Protein AF-A0A1J7BJ39-F1 (afdb_monomer)

Secondary structure (DSSP, 8-state):
----------------PPPPPP------------------------SPPPPTTTT-GGGGGGT-EEEEEETT-EEE--GGGS-SEEEEEEETTEEEEEEEPTTTS-EEEEEEETT-EEEETTEEEEEEEEETTEEEEEEEE---

Structure (mmCIF, N/CA/C/O backbone):
data_AF-A0A1J7BJ39-F1
#
_entry.id   AF-A0A1J7BJ39-F1
#
loop_
_atom_site.group_PDB
_atom_site.id
_atom_site.type_symbol
_atom_site.label_atom_id
_atom_site.label_alt_id
_atom_site.label_comp_id
_atom_site.label_asym_id
_atom_site.label_entity_id
_atom_site.label_seq_id
_atom_site.pdbx_PDB_ins_code
_atom_site.Cartn_x
_atom_site.Cartn_y
_atom_site.Cartn_z
_atom_site.occupancy
_atom_site.B_iso_or_equiv
_atom_site.auth_seq_id
_atom_site.auth_comp_id
_atom_site.auth_asym_id
_atom_site.auth_atom_id
_atom_site.pdbx_PDB_model_num
ATOM 1 N N . MET A 1 1 ? 49.718 -17.745 -16.163 1.00 40.66 1 MET A N 1
ATOM 2 C CA . MET A 1 1 ? 50.287 -19.100 -16.303 1.00 40.66 1 MET A CA 1
ATOM 3 C C . MET A 1 1 ? 49.321 -20.061 -15.643 1.00 40.66 1 MET A C 1
ATOM 5 O O . MET A 1 1 ? 49.108 -19.961 -14.443 1.00 40.66 1 MET A O 1
ATOM 9 N N . ALA A 1 2 ? 48.644 -20.864 -16.459 1.00 47.03 2 ALA A N 1
ATOM 10 C CA . ALA A 1 2 ? 47.648 -21.840 -16.042 1.00 47.03 2 ALA A CA 1
ATOM 11 C C . ALA A 1 2 ? 48.338 -23.187 -15.798 1.00 47.03 2 ALA A C 1
ATOM 13 O O . ALA A 1 2 ? 49.165 -23.601 -16.607 1.00 47.03 2 ALA A O 1
ATOM 14 N N . VAL A 1 3 ? 47.991 -23.858 -14.702 1.00 58.53 3 VAL A N 1
ATOM 15 C CA . VAL A 1 3 ? 48.400 -25.235 -14.413 1.00 58.53 3 VAL A CA 1
ATOM 16 C C . VAL A 1 3 ? 47.147 -26.101 -14.395 1.00 58.53 3 VAL A C 1
ATOM 18 O O . VAL A 1 3 ? 46.297 -25.962 -13.521 1.00 58.53 3 VAL A O 1
ATOM 21 N N . LEU A 1 4 ? 47.030 -26.955 -15.415 1.00 56.91 4 LEU A N 1
ATOM 22 C CA . LEU A 1 4 ? 46.108 -28.083 -15.452 1.00 56.91 4 LEU A CA 1
ATOM 23 C C . LEU A 1 4 ? 46.733 -29.240 -14.667 1.00 56.91 4 LEU A C 1
ATOM 25 O O . LEU A 1 4 ? 47.850 -29.652 -14.973 1.00 56.91 4 LEU A O 1
ATOM 29 N N . ALA A 1 5 ? 45.990 -29.805 -13.719 1.00 64.69 5 ALA A N 1
ATOM 30 C CA . ALA A 1 5 ? 46.279 -31.112 -13.144 1.00 64.69 5 ALA A CA 1
ATOM 31 C C . ALA A 1 5 ? 44.961 -31.880 -13.003 1.00 64.69 5 ALA A C 1
ATOM 33 O O . ALA A 1 5 ? 44.127 -31.563 -12.158 1.00 64.69 5 ALA A O 1
ATOM 34 N N . GLY A 1 6 ? 44.765 -32.861 -13.883 1.00 49.75 6 GLY A N 1
ATOM 35 C CA . GLY A 1 6 ? 43.798 -33.932 -13.686 1.00 49.75 6 GLY A CA 1
ATOM 36 C C . GLY A 1 6 ? 44.459 -35.093 -12.948 1.00 49.75 6 GLY A C 1
ATOM 37 O O . GLY A 1 6 ? 45.627 -35.372 -13.194 1.00 49.75 6 GLY A O 1
ATOM 38 N N . CYS A 1 7 ? 43.700 -35.782 -12.096 1.00 65.25 7 CYS A N 1
ATOM 39 C CA . CYS A 1 7 ? 43.994 -37.141 -11.651 1.00 65.25 7 CYS A CA 1
ATOM 40 C C . CYS A 1 7 ? 42.685 -37.905 -11.454 1.00 65.25 7 CYS A C 1
ATOM 42 O O . CYS A 1 7 ? 41.753 -37.441 -10.800 1.00 65.25 7 CYS A O 1
ATOM 44 N N . ALA A 1 8 ? 42.662 -39.077 -12.078 1.00 54.50 8 ALA A N 1
ATOM 45 C CA . ALA A 1 8 ? 41.621 -40.080 -12.051 1.00 54.50 8 ALA A CA 1
ATOM 46 C C . ALA A 1 8 ? 41.553 -40.806 -10.697 1.00 54.50 8 ALA A C 1
ATOM 48 O O . ALA A 1 8 ? 42.558 -40.943 -10.002 1.00 54.50 8 ALA A O 1
ATOM 49 N N . GLY A 1 9 ? 40.374 -41.341 -10.381 1.00 49.19 9 GLY A N 1
ATOM 50 C CA . GLY A 1 9 ? 40.160 -42.266 -9.272 1.00 49.19 9 GLY A CA 1
ATOM 51 C C . GLY A 1 9 ? 38.844 -43.022 -9.442 1.00 49.19 9 GLY A C 1
ATOM 52 O O . GLY A 1 9 ? 37.804 -42.572 -8.980 1.00 49.19 9 GLY A O 1
ATOM 53 N N . THR A 1 10 ? 38.893 -44.156 -10.141 1.00 62.81 10 THR A N 1
ATOM 54 C CA . THR A 1 10 ? 37.837 -45.180 -10.204 1.00 62.81 10 THR A CA 1
ATOM 55 C C . THR A 1 10 ? 38.137 -46.281 -9.192 1.00 62.81 10 THR A C 1
ATOM 57 O O . THR A 1 10 ? 39.230 -46.836 -9.248 1.00 62.81 10 THR A O 1
ATOM 60 N N . HIS A 1 11 ? 37.182 -46.612 -8.321 1.00 53.81 11 HIS A N 1
ATOM 61 C CA . HIS A 1 11 ? 37.047 -47.855 -7.531 1.00 53.81 11 HIS A CA 1
ATOM 62 C C . HIS A 1 11 ? 35.851 -47.634 -6.575 1.00 53.81 11 HIS A C 1
ATOM 64 O O . HIS A 1 11 ? 35.665 -46.512 -6.121 1.00 53.81 11 HIS A O 1
ATOM 70 N N . THR A 1 12 ? 34.986 -48.565 -6.176 1.00 44.62 12 THR A N 1
ATOM 71 C CA . THR A 1 12 ? 34.802 -49.998 -6.421 1.00 44.62 12 THR A CA 1
ATOM 72 C C . THR A 1 12 ? 33.411 -50.366 -5.890 1.00 44.62 12 THR A C 1
ATOM 74 O O . THR A 1 12 ? 32.984 -49.830 -4.871 1.00 44.62 12 THR A O 1
ATOM 77 N N . ASP A 1 13 ? 32.736 -51.245 -6.631 1.00 47.66 13 ASP A N 1
ATOM 78 C CA . ASP A 1 13 ? 31.832 -52.329 -6.212 1.00 47.66 13 ASP A CA 1
ATOM 79 C C . ASP A 1 13 ? 31.185 -52.262 -4.810 1.00 47.66 13 ASP A C 1
ATOM 81 O O . ASP A 1 13 ? 31.855 -52.370 -3.782 1.00 47.66 13 ASP A O 1
ATOM 85 N N . LEU A 1 14 ? 29.849 -52.194 -4.782 1.00 58.91 14 LEU A N 1
ATOM 86 C CA . LEU A 1 14 ? 29.045 -52.581 -3.622 1.00 58.91 14 LEU A CA 1
ATOM 87 C C . LEU A 1 14 ? 28.075 -53.706 -4.022 1.00 58.91 14 LEU A C 1
ATOM 89 O O . LEU A 1 14 ? 27.498 -53.662 -5.111 1.00 58.91 14 LEU A O 1
ATOM 93 N N . PRO A 1 15 ? 27.878 -54.705 -3.145 1.00 57.25 15 PRO A N 1
ATOM 94 C CA . PRO A 1 15 ? 27.268 -55.978 -3.498 1.00 57.25 15 PRO A CA 1
ATOM 95 C C . PRO A 1 15 ? 25.752 -55.907 -3.710 1.00 57.25 15 PRO A C 1
ATOM 97 O O . PRO A 1 15 ? 24.997 -55.335 -2.921 1.00 57.25 15 PRO A O 1
ATOM 100 N N . THR A 1 16 ? 25.326 -56.612 -4.758 1.00 56.84 16 THR A N 1
ATOM 101 C CA . THR A 1 16 ? 23.957 -57.042 -5.061 1.00 56.84 16 THR A CA 1
ATOM 102 C C . THR A 1 16 ? 23.245 -57.580 -3.817 1.00 56.84 16 THR A C 1
ATOM 104 O O . THR A 1 16 ? 23.623 -58.620 -3.272 1.00 56.84 16 THR A O 1
ATOM 107 N N . ARG A 1 17 ? 22.174 -56.901 -3.389 1.00 60.88 17 ARG A N 1
ATOM 108 C CA . ARG A 1 17 ? 21.267 -57.381 -2.340 1.00 60.88 17 ARG A CA 1
ATOM 109 C C . ARG A 1 17 ? 20.041 -58.056 -2.986 1.00 60.88 17 ARG A C 1
ATOM 111 O O . ARG A 1 17 ? 19.446 -57.453 -3.878 1.00 60.88 17 ARG A O 1
ATOM 118 N N . PRO A 1 18 ? 19.657 -59.280 -2.572 1.00 57.69 18 PRO A N 1
ATOM 119 C CA . PRO A 1 18 ? 18.534 -60.016 -3.158 1.00 57.69 18 PRO A CA 1
ATOM 120 C C . PRO A 1 18 ? 17.177 -59.315 -2.997 1.00 57.69 18 PRO A C 1
ATOM 122 O O . PRO A 1 18 ? 16.888 -58.729 -1.952 1.00 57.69 18 PRO A O 1
ATOM 125 N N . LEU A 1 19 ? 16.348 -59.434 -4.039 1.00 60.56 19 LEU A N 1
ATOM 126 C CA . LEU A 1 19 ? 14.962 -58.966 -4.113 1.00 60.56 19 LEU A CA 1
ATOM 127 C C . LEU A 1 19 ? 14.042 -59.687 -3.106 1.00 60.56 19 LEU A C 1
ATOM 129 O O . LEU A 1 19 ? 14.109 -60.914 -3.004 1.00 60.56 19 LEU A O 1
ATOM 133 N N . PRO A 1 20 ? 13.118 -58.975 -2.437 1.00 67.38 20 PRO A N 1
ATOM 134 C CA . PRO A 1 20 ? 11.952 -59.591 -1.814 1.00 67.38 20 PRO A CA 1
ATOM 135 C C . PRO A 1 20 ? 10.858 -59.930 -2.857 1.00 67.38 20 PRO A C 1
ATOM 137 O O . PRO A 1 20 ? 10.742 -59.237 -3.872 1.00 67.38 20 PRO A O 1
ATOM 140 N N . PRO A 1 21 ? 10.053 -60.987 -2.626 1.00 69.50 21 PRO A N 1
ATOM 141 C CA . PRO A 1 21 ? 8.974 -61.412 -3.524 1.00 69.50 21 PRO A CA 1
ATOM 142 C C . PRO A 1 21 ? 7.766 -60.451 -3.522 1.00 69.50 21 PRO A C 1
ATOM 144 O O . PRO A 1 21 ? 7.573 -59.709 -2.555 1.00 69.50 21 PRO A O 1
ATOM 147 N N . PRO A 1 22 ? 6.917 -60.484 -4.572 1.00 51.69 22 PRO A N 1
ATOM 148 C CA . PRO A 1 22 ? 5.698 -59.690 -4.638 1.00 51.69 22 PRO A CA 1
ATOM 149 C C . PRO A 1 22 ? 4.573 -60.358 -3.837 1.00 51.69 22 PRO A C 1
ATOM 151 O O . PRO A 1 22 ? 4.140 -61.462 -4.164 1.00 51.69 22 PRO A O 1
ATOM 154 N N . SER A 1 23 ? 4.056 -59.663 -2.825 1.00 58.25 23 SER A N 1
ATOM 155 C CA . SER A 1 23 ? 2.760 -59.993 -2.226 1.00 58.25 23 SER A CA 1
ATOM 156 C C . SER A 1 23 ? 1.691 -59.091 -2.833 1.00 58.25 23 SER A C 1
ATOM 158 O O . SER A 1 23 ? 1.686 -57.879 -2.629 1.00 58.25 23 SER A O 1
ATOM 160 N N . SER A 1 24 ? 0.808 -59.703 -3.617 1.00 50.88 24 SER A N 1
ATOM 161 C CA . SER A 1 24 ? -0.432 -59.118 -4.128 1.00 50.88 24 SER A CA 1
ATOM 162 C C . SER A 1 24 ? -1.583 -59.318 -3.135 1.00 50.88 24 SER A C 1
ATOM 164 O O . SER A 1 24 ? -1.580 -60.306 -2.400 1.00 50.88 24 SER A O 1
ATOM 166 N N . SER A 1 25 ? -2.614 -58.465 -3.264 1.00 47.06 25 SER A N 1
ATOM 167 C CA . SER A 1 25 ? -3.944 -58.469 -2.597 1.00 47.06 25 SER A CA 1
ATOM 168 C C . SER A 1 25 ? -3.995 -57.560 -1.356 1.00 47.06 25 SER A C 1
ATOM 170 O O . SER A 1 25 ? -3.130 -57.661 -0.501 1.00 47.06 25 SER A O 1
ATOM 172 N N . THR A 1 26 ? -4.938 -56.632 -1.164 1.00 46.81 26 THR A N 1
ATOM 173 C CA . THR A 1 26 ? -6.289 -56.440 -1.727 1.00 46.81 26 THR A CA 1
ATOM 174 C C . THR A 1 26 ? -6.788 -55.030 -1.375 1.00 46.81 26 THR A C 1
ATOM 176 O O . THR A 1 26 ? -6.378 -54.466 -0.367 1.00 46.81 26 THR A O 1
ATOM 179 N N . SER A 1 27 ? -7.673 -54.516 -2.229 1.00 52.88 27 SER A N 1
ATOM 180 C CA . SER A 1 27 ? -8.645 -53.423 -2.085 1.00 52.88 27 SER A CA 1
ATOM 181 C C . SER A 1 27 ? -8.814 -52.750 -0.716 1.00 52.88 27 SER A C 1
ATOM 183 O O . SER A 1 27 ? -9.267 -53.389 0.225 1.00 52.88 27 SER A O 1
ATOM 185 N N . ASP A 1 28 ? -8.627 -51.428 -0.686 1.00 47.03 28 ASP A N 1
ATOM 186 C CA . ASP A 1 28 ? -9.664 -50.495 -0.223 1.00 47.03 28 ASP A CA 1
ATOM 187 C C . ASP A 1 28 ? -9.404 -49.123 -0.872 1.00 47.03 28 ASP A C 1
ATOM 189 O O . ASP A 1 28 ? -8.525 -48.358 -0.477 1.00 47.03 28 ASP A O 1
ATOM 193 N N . GLY A 1 29 ? -10.090 -48.868 -1.987 1.00 48.16 29 GLY A N 1
ATOM 194 C CA . GLY A 1 29 ? -10.067 -47.584 -2.679 1.00 48.16 29 GLY A CA 1
ATOM 195 C C . GLY A 1 29 ? -10.987 -46.608 -1.962 1.00 48.16 29 GLY A C 1
ATOM 196 O O . GLY A 1 29 ? -12.081 -46.333 -2.445 1.00 48.16 29 GLY A O 1
ATOM 197 N N . GLY A 1 30 ? -10.553 -46.121 -0.801 1.00 44.62 30 GLY A N 1
ATOM 198 C CA . GLY A 1 30 ? -11.182 -44.990 -0.137 1.00 44.62 30 GLY A CA 1
ATOM 199 C C . GLY A 1 30 ? -11.052 -43.749 -1.018 1.00 44.62 30 GLY A C 1
ATOM 200 O O . GLY A 1 30 ? -9.942 -43.321 -1.337 1.00 44.62 30 GLY A O 1
ATOM 201 N N . SER A 1 31 ? -12.191 -43.196 -1.436 1.00 52.59 31 SER A N 1
ATOM 202 C CA . SER A 1 31 ? -12.283 -41.882 -2.072 1.00 52.59 31 SER A CA 1
ATOM 203 C C . SER A 1 31 ? -11.438 -40.856 -1.310 1.00 52.59 31 SER A C 1
ATOM 205 O O . SER A 1 31 ? -11.641 -40.703 -0.103 1.00 52.59 31 SER A O 1
ATOM 207 N N . PRO A 1 32 ? -10.542 -40.100 -1.967 1.00 51.66 32 PRO A N 1
ATOM 208 C CA . PRO A 1 32 ? -10.069 -38.856 -1.392 1.00 51.66 32 PRO A CA 1
ATOM 209 C C . PRO A 1 32 ? -11.244 -37.880 -1.424 1.00 51.66 32 PRO A C 1
ATOM 211 O O . PRO A 1 32 ? -11.564 -37.301 -2.459 1.00 51.66 32 PRO A O 1
ATOM 214 N N . ASP A 1 33 ? -11.923 -37.751 -0.291 1.00 50.81 33 ASP A N 1
ATOM 215 C CA . ASP A 1 33 ? -12.788 -36.615 -0.005 1.00 50.81 33 ASP A CA 1
ATOM 216 C C . ASP A 1 33 ? -11.893 -35.361 -0.038 1.00 50.81 33 ASP A C 1
ATOM 218 O O . ASP A 1 33 ? -10.960 -35.262 0.772 1.00 50.81 33 ASP A O 1
ATOM 222 N N . PRO A 1 34 ? -12.060 -34.422 -0.990 1.00 52.03 34 PRO A N 1
ATOM 223 C CA . PRO A 1 34 ? -11.401 -33.140 -0.874 1.00 52.03 34 PRO A CA 1
ATOM 224 C C . PRO A 1 34 ? -12.120 -32.407 0.250 1.00 52.03 34 PRO A C 1
ATOM 226 O O . PRO A 1 34 ? -13.152 -31.780 0.043 1.00 52.03 34 PRO A O 1
ATOM 229 N N . SER A 1 35 ? -11.569 -32.505 1.450 1.00 53.44 35 SER A N 1
ATOM 230 C CA . SER A 1 35 ? -11.947 -31.652 2.560 1.00 53.44 35 SER A CA 1
ATOM 231 C C . SER A 1 35 ? -11.206 -30.319 2.382 1.00 53.44 35 SER A C 1
ATOM 233 O O . SER A 1 35 ? -10.018 -30.255 2.712 1.00 53.44 35 SER A O 1
ATOM 235 N N . PRO A 1 36 ? -11.813 -29.221 1.874 1.00 52.59 36 PRO A N 1
ATOM 236 C CA . PRO A 1 36 ? -11.291 -27.897 2.153 1.00 52.59 36 PRO A CA 1
ATOM 237 C C . PRO A 1 36 ? -11.613 -27.590 3.617 1.00 52.59 36 PRO A C 1
ATOM 239 O O . PRO A 1 36 ? -12.522 -26.830 3.939 1.00 52.59 36 PRO A O 1
ATOM 242 N N . SER A 1 37 ? -10.842 -28.182 4.528 1.00 55.47 37 SER A N 1
ATOM 243 C CA . SER A 1 37 ? -10.742 -27.699 5.899 1.00 55.47 37 SER A CA 1
ATOM 244 C C . SER A 1 37 ? -9.874 -26.441 5.889 1.00 55.47 37 SER A C 1
ATOM 246 O O . SER A 1 37 ? -8.735 -26.430 6.343 1.00 55.47 37 SER A O 1
ATOM 248 N N . GLY A 1 38 ? -10.417 -25.380 5.302 1.00 43.84 38 GLY A N 1
ATOM 249 C CA . GLY A 1 38 ? -9.928 -24.019 5.407 1.00 43.84 38 GLY A CA 1
ATOM 250 C C . GLY A 1 38 ? -11.046 -23.186 6.002 1.00 43.84 38 GLY A C 1
ATOM 251 O O . GLY A 1 38 ? -11.730 -22.472 5.277 1.00 43.84 38 GLY A O 1
ATOM 252 N N . SER A 1 39 ? -11.270 -23.316 7.312 1.00 47.28 39 SER A N 1
ATOM 253 C CA . SER A 1 39 ? -12.035 -22.310 8.051 1.00 47.28 39 SER A CA 1
ATOM 254 C C . SER A 1 39 ? -11.442 -20.944 7.702 1.00 47.28 39 SER A C 1
ATOM 256 O O . SER A 1 39 ? -10.250 -20.751 7.969 1.00 47.28 39 SER A O 1
ATOM 258 N N . PRO A 1 40 ? -12.196 -19.984 7.130 1.00 50.88 40 PRO A N 1
ATOM 259 C CA . PRO A 1 40 ? -11.744 -18.610 7.164 1.00 50.88 40 PRO A CA 1
ATOM 260 C C . PRO A 1 40 ? -11.659 -18.268 8.647 1.00 50.88 40 PRO A C 1
ATOM 262 O O . PRO A 1 40 ? -12.670 -18.236 9.349 1.00 50.88 40 PRO A O 1
ATOM 265 N N . SER A 1 41 ? -10.435 -18.119 9.147 1.00 50.09 41 SER A N 1
ATOM 266 C CA . SER A 1 41 ? -10.184 -17.587 10.476 1.00 50.09 41 SER A CA 1
ATOM 267 C C . SER A 1 41 ? -10.689 -16.147 10.452 1.00 50.09 41 SER A C 1
ATOM 269 O O . SER A 1 41 ? -9.974 -15.218 10.080 1.00 50.09 41 SER A O 1
ATOM 271 N N . GLY A 1 42 ? -11.986 -15.987 10.713 1.00 47.44 42 GLY A N 1
ATOM 272 C CA . GLY A 1 42 ? -12.639 -14.710 10.909 1.00 47.44 42 GLY A CA 1
ATOM 273 C C . GLY A 1 42 ? -12.058 -14.112 12.174 1.00 47.44 42 GLY A C 1
ATOM 274 O O . GLY A 1 42 ? -12.539 -14.378 13.272 1.00 47.44 42 GLY A O 1
ATOM 275 N N . SER A 1 43 ? -10.974 -13.357 12.010 1.00 49.03 43 SER A N 1
ATOM 276 C CA . SER A 1 43 ? -10.443 -12.507 13.065 1.00 49.03 43 SER A CA 1
ATOM 277 C C . SER A 1 43 ? -11.560 -11.551 13.511 1.00 49.03 43 SER A C 1
ATOM 279 O O . SER A 1 43 ? -12.323 -11.090 12.651 1.00 49.03 43 SER A O 1
ATOM 281 N N . PRO A 1 44 ? -11.704 -11.286 14.822 1.00 47.88 44 PRO A N 1
ATOM 282 C CA . PRO A 1 44 ? -12.827 -10.545 15.381 1.00 47.88 44 PRO A CA 1
ATOM 283 C C . PRO A 1 44 ? -13.036 -9.216 14.654 1.00 47.88 44 PRO A C 1
ATOM 285 O O . PRO A 1 44 ? -12.091 -8.544 14.238 1.00 47.88 44 PRO A O 1
ATOM 288 N N . SER A 1 45 ? -14.304 -8.870 14.458 1.00 54.56 45 SER A N 1
ATOM 289 C CA . SER A 1 45 ? -14.731 -7.648 13.791 1.00 54.56 45 SER A CA 1
ATOM 290 C C . SER A 1 45 ? -14.289 -6.422 14.598 1.00 54.56 45 SER A C 1
ATOM 292 O O . SER A 1 45 ? -15.045 -5.916 15.420 1.00 54.56 45 SER A O 1
ATOM 294 N N . ASP A 1 46 ? -13.086 -5.910 14.328 1.00 61.25 46 ASP A N 1
ATOM 295 C CA . ASP A 1 46 ? -12.546 -4.618 14.798 1.00 61.25 46 ASP A CA 1
ATOM 296 C C . ASP A 1 46 ? -13.342 -3.398 14.269 1.00 61.25 46 ASP A C 1
ATOM 298 O O . ASP A 1 46 ? -12.816 -2.301 14.116 1.00 61.25 46 ASP A O 1
ATOM 302 N N . GLY A 1 47 ? -14.617 -3.575 13.909 1.00 78.94 47 GLY A N 1
ATOM 303 C CA . GLY A 1 47 ? -15.434 -2.561 13.240 1.00 78.94 47 GLY A CA 1
ATOM 304 C C . GLY A 1 47 ? -15.056 -2.307 11.776 1.00 78.94 47 GLY A C 1
ATOM 305 O O . GLY A 1 47 ? -15.613 -1.402 11.161 1.00 78.94 47 GLY A O 1
ATOM 306 N N . LEU A 1 48 ? -14.136 -3.093 11.208 1.00 85.62 48 LEU A N 1
ATOM 307 C CA . LEU A 1 48 ? -13.774 -3.020 9.792 1.00 85.62 48 LEU A CA 1
ATOM 308 C C . LEU A 1 48 ? -14.741 -3.845 8.927 1.00 85.62 48 LEU A C 1
ATOM 310 O O . LEU A 1 48 ? -15.148 -4.935 9.345 1.00 85.62 48 LEU A O 1
ATOM 314 N N . PRO A 1 49 ? -15.089 -3.362 7.720 1.00 90.19 49 PRO A N 1
ATOM 315 C CA . PRO A 1 49 ? -15.848 -4.147 6.758 1.00 90.19 49 PRO A CA 1
ATOM 316 C C . PRO A 1 49 ? -15.053 -5.390 6.316 1.00 90.19 49 PRO A C 1
ATOM 318 O O . PRO A 1 49 ? -13.824 -5.421 6.426 1.00 90.19 49 PRO A O 1
ATOM 321 N N . PRO A 1 50 ? -15.723 -6.443 5.824 1.00 90.19 50 PRO A N 1
ATOM 322 C CA . PRO A 1 50 ? -15.026 -7.565 5.211 1.00 90.19 50 PRO A CA 1
ATOM 323 C C . PRO A 1 50 ? -14.355 -7.115 3.907 1.00 90.19 50 PRO A C 1
ATOM 325 O O . PRO A 1 50 ? -14.986 -6.442 3.100 1.00 90.19 50 PRO A O 1
ATOM 328 N N . ALA A 1 51 ? -13.103 -7.526 3.699 1.00 94.31 51 ALA A N 1
ATOM 329 C CA . ALA A 1 51 ? -12.380 -7.305 2.449 1.00 94.31 51 ALA A CA 1
ATOM 330 C C . ALA A 1 51 ? -12.590 -8.493 1.491 1.00 94.31 51 ALA A C 1
ATOM 332 O O . ALA A 1 51 ? -12.524 -9.641 1.945 1.00 94.31 51 ALA A O 1
ATOM 333 N N . ARG A 1 52 ? -12.786 -8.267 0.181 1.00 95.25 52 ARG A N 1
ATOM 334 C CA . ARG A 1 52 ? -13.028 -9.363 -0.798 1.00 95.25 52 ARG A CA 1
ATOM 335 C C . ARG A 1 52 ? -11.968 -10.462 -0.780 1.00 95.25 52 ARG A C 1
ATOM 337 O O . ARG A 1 52 ? -12.304 -11.628 -0.965 1.00 95.25 52 ARG A O 1
ATOM 344 N N . ASN A 1 53 ? -10.702 -10.102 -0.586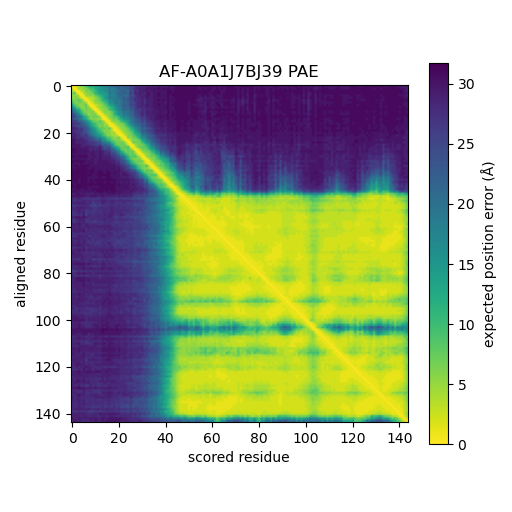 1.00 96.44 53 ASN A N 1
ATOM 345 C CA . ASN A 1 53 ? -9.571 -11.029 -0.537 1.00 96.44 53 ASN A CA 1
ATOM 346 C C . ASN A 1 53 ? -9.086 -11.294 0.900 1.00 96.44 53 ASN A C 1
ATOM 348 O O . ASN A 1 53 ? -8.034 -11.901 1.094 1.00 96.44 53 ASN A O 1
ATOM 352 N N . GLY A 1 54 ? -9.829 -10.860 1.924 1.00 94.69 54 GLY A N 1
ATOM 353 C CA . GLY A 1 54 ? -9.419 -11.012 3.320 1.00 94.69 54 GLY A CA 1
ATOM 354 C C . GLY A 1 54 ? -8.062 -10.352 3.576 1.00 94.69 54 GLY A C 1
ATOM 355 O O . GLY A 1 54 ? -7.875 -9.194 3.231 1.00 94.69 54 GLY A O 1
ATOM 356 N N . SER A 1 55 ? -7.110 -11.082 4.155 1.00 94.88 55 SER A N 1
ATOM 357 C CA . SER A 1 55 ? -5.731 -10.611 4.386 1.00 94.88 55 SER A CA 1
ATOM 358 C C . SER A 1 55 ? -4.711 -11.238 3.425 1.00 94.88 55 SER A C 1
ATOM 360 O O . SER A 1 55 ? -3.517 -11.258 3.715 1.00 94.88 55 SER A O 1
ATOM 362 N N . ASP A 1 56 ? -5.155 -11.779 2.285 1.00 96.12 56 ASP A N 1
ATOM 363 C CA . ASP A 1 56 ? -4.248 -12.342 1.281 1.00 96.12 56 ASP A CA 1
ATOM 364 C C . ASP A 1 56 ? -3.574 -11.236 0.455 1.00 96.12 56 ASP A C 1
ATOM 366 O O . ASP A 1 56 ? -4.039 -10.839 -0.614 1.00 96.12 56 ASP A O 1
ATOM 370 N N . LEU A 1 57 ? -2.435 -10.748 0.947 1.00 95.94 57 LEU A N 1
ATOM 371 C CA . LEU A 1 57 ? -1.643 -9.702 0.291 1.00 95.94 57 LEU A CA 1
ATOM 372 C C . LEU A 1 57 ? -1.119 -10.121 -1.089 1.00 95.94 57 LEU A C 1
ATOM 374 O O . LEU A 1 57 ? -0.839 -9.268 -1.932 1.00 95.94 57 LEU A O 1
ATOM 378 N N . SER A 1 58 ? -0.999 -11.425 -1.350 1.00 95.62 58 SER A N 1
ATOM 379 C CA . SER A 1 58 ? -0.496 -11.924 -2.633 1.00 95.62 58 SER A CA 1
ATOM 380 C C . SER A 1 58 ? -1.532 -11.774 -3.749 1.00 95.62 58 SER A C 1
ATOM 382 O O . SER A 1 58 ? -1.158 -11.610 -4.914 1.00 95.62 58 SER A O 1
ATOM 384 N N . ALA A 1 59 ? -2.826 -11.708 -3.408 1.00 96.19 59 ALA A N 1
ATOM 385 C CA . ALA A 1 59 ? -3.892 -11.369 -4.352 1.00 96.19 59 ALA A CA 1
ATOM 386 C C . ALA A 1 59 ? -3.673 -9.991 -5.008 1.00 96.19 59 ALA A C 1
ATOM 388 O O . ALA A 1 59 ? -4.103 -9.743 -6.137 1.00 96.19 59 ALA A O 1
ATOM 389 N N . CYS A 1 60 ? -2.943 -9.103 -4.332 1.00 96.44 60 CYS A N 1
ATOM 390 C CA . CYS A 1 60 ? -2.654 -7.754 -4.795 1.00 96.44 60 CYS A CA 1
ATOM 391 C C . CYS A 1 60 ? -1.487 -7.652 -5.778 1.00 96.44 60 CYS A C 1
ATOM 393 O O . CYS A 1 60 ? -1.217 -6.555 -6.259 1.00 96.44 60 CYS A O 1
ATOM 395 N N . TYR A 1 61 ? -0.839 -8.757 -6.160 1.00 96.69 61 TYR A N 1
ATOM 396 C CA . TYR A 1 61 ? 0.298 -8.734 -7.089 1.00 96.69 61 TYR A CA 1
ATOM 397 C C . TYR A 1 61 ? -0.008 -8.000 -8.405 1.00 96.69 61 TYR A C 1
ATOM 399 O O . TYR A 1 61 ? 0.809 -7.253 -8.943 1.00 96.69 61 TYR A O 1
ATOM 407 N N . ASN A 1 62 ? -1.232 -8.156 -8.910 1.00 95.25 62 ASN A N 1
ATOM 408 C CA . ASN A 1 62 ? -1.705 -7.487 -10.121 1.00 95.25 62 ASN A CA 1
ATOM 409 C C . ASN A 1 62 ? -2.416 -6.152 -9.860 1.00 95.25 62 ASN A C 1
ATOM 411 O O . ASN A 1 62 ? -3.047 -5.621 -10.776 1.00 95.25 62 ASN A O 1
ATOM 415 N N . ALA A 1 63 ? -2.323 -5.642 -8.630 1.00 95.75 63 ALA A N 1
ATOM 416 C CA . ALA A 1 63 ? -3.034 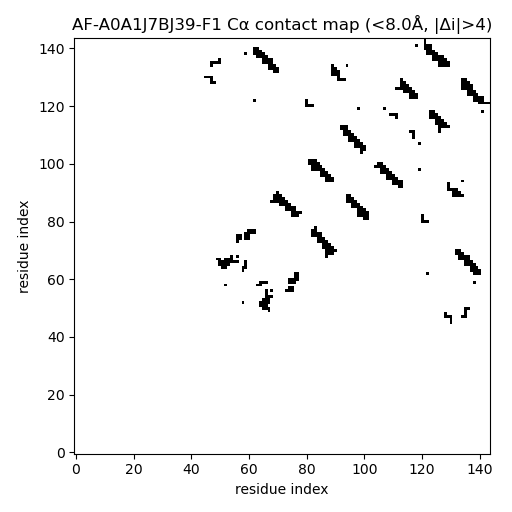-4.482 -8.119 1.00 95.75 63 ALA A CA 1
ATOM 417 C C . ALA A 1 63 ? -4.556 -4.586 -8.326 1.00 95.75 63 ALA A C 1
ATOM 419 O O . ALA A 1 63 ? -5.198 -3.593 -8.588 1.00 95.75 63 ALA A O 1
ATOM 420 N N . ARG A 1 64 ? -5.156 -5.779 -8.275 1.00 96.44 64 ARG A N 1
ATOM 421 C CA . ARG A 1 64 ? -6.608 -5.983 -8.447 1.00 96.44 64 ARG A CA 1
ATOM 422 C C . ARG A 1 64 ? -7.129 -6.792 -7.268 1.00 96.44 64 ARG A C 1
ATOM 424 O O . ARG A 1 64 ? -7.326 -7.997 -7.390 1.00 96.44 64 ARG A O 1
ATOM 431 N N . CYS A 1 65 ? -7.262 -6.142 -6.124 1.00 97.31 65 CYS A N 1
ATOM 432 C CA . CYS A 1 65 ? -7.628 -6.806 -4.881 1.00 97.31 65 CYS A CA 1
ATOM 433 C C . CYS A 1 65 ? -8.328 -5.833 -3.933 1.00 97.31 65 CYS A C 1
ATOM 435 O O . CYS A 1 65 ? -8.203 -4.617 -4.060 1.00 97.31 65 CYS A O 1
ATOM 437 N N . GLU A 1 66 ? -9.003 -6.387 -2.940 1.00 97.50 66 GLU A N 1
ATOM 438 C CA . GLU A 1 66 ? -9.482 -5.650 -1.778 1.00 97.50 66 GLU A CA 1
ATOM 439 C C . GLU A 1 66 ? -9.058 -6.438 -0.542 1.00 97.50 66 GLU A C 1
ATOM 441 O O . GLU A 1 66 ? -9.484 -7.581 -0.363 1.00 97.50 66 GLU A O 1
ATOM 446 N N . VAL A 1 67 ? -8.169 -5.869 0.270 1.00 97.25 67 VAL A N 1
ATOM 447 C CA . VAL A 1 67 ? -7.523 -6.578 1.382 1.00 97.25 67 VAL A CA 1
ATOM 448 C C . VAL A 1 67 ? -7.584 -5.785 2.678 1.00 97.25 67 VAL A C 1
ATOM 450 O O . VAL A 1 67 ? -7.596 -4.554 2.689 1.00 97.25 67 VAL A O 1
ATOM 453 N N . ARG A 1 68 ? -7.582 -6.515 3.790 1.00 96.00 68 ARG A N 1
ATOM 454 C CA . ARG A 1 68 ? -7.347 -5.993 5.128 1.00 96.00 68 ARG A CA 1
ATOM 455 C C . ARG A 1 68 ? -5.846 -5.991 5.396 1.00 96.00 68 ARG A C 1
ATOM 457 O O . ARG A 1 68 ? -5.244 -7.059 5.497 1.00 96.00 68 ARG A O 1
ATOM 464 N N . LEU A 1 69 ? -5.295 -4.795 5.547 1.00 95.62 69 LEU A N 1
ATOM 465 C CA . LEU A 1 69 ? -3.914 -4.533 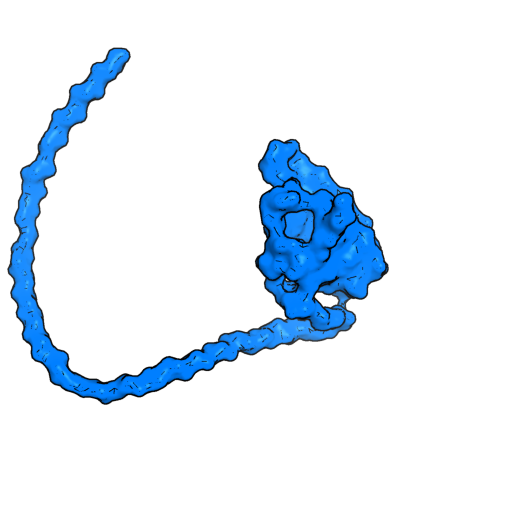5.927 1.00 95.62 69 LEU A CA 1
ATOM 466 C C . LEU A 1 69 ? -3.799 -4.310 7.433 1.00 95.62 69 LEU A C 1
ATOM 468 O O . LEU A 1 69 ? -4.687 -3.718 8.053 1.00 95.62 69 LEU A O 1
ATOM 472 N N . ALA A 1 70 ? -2.681 -4.745 7.994 1.00 95.94 70 ALA A N 1
ATOM 473 C CA . ALA A 1 70 ? -2.189 -4.395 9.315 1.00 95.94 70 ALA A CA 1
ATOM 474 C C . ALA A 1 70 ? -0.976 -3.455 9.212 1.00 95.94 70 ALA A C 1
ATOM 476 O O . ALA A 1 70 ? -0.317 -3.353 8.173 1.00 95.94 70 ALA A O 1
ATOM 477 N N . ASP A 1 71 ? -0.677 -2.746 10.299 1.00 95.69 71 ASP A N 1
ATOM 478 C CA . ASP A 1 71 ? 0.537 -1.939 10.393 1.00 95.69 71 ASP A CA 1
ATOM 479 C C . ASP A 1 71 ? 1.797 -2.782 10.132 1.00 95.69 71 ASP A C 1
ATOM 481 O O . ASP A 1 71 ? 2.006 -3.838 10.728 1.00 95.69 71 ASP A O 1
ATOM 485 N N . GLY A 1 72 ? 2.646 -2.296 9.228 1.00 95.25 72 GLY A N 1
ATOM 486 C CA . GLY A 1 72 ? 3.880 -2.955 8.821 1.00 95.25 72 GLY A CA 1
ATOM 487 C C . GLY A 1 72 ? 3.741 -3.914 7.638 1.00 95.25 72 GLY A C 1
ATOM 488 O O . GLY A 1 72 ? 4.780 -4.346 7.125 1.00 95.25 72 GLY A O 1
ATOM 489 N N . ASP A 1 73 ? 2.521 -4.199 7.168 1.00 97.31 73 ASP A N 1
ATOM 490 C CA . ASP A 1 73 ? 2.291 -5.092 6.033 1.00 97.31 73 ASP A CA 1
ATOM 491 C C . ASP A 1 73 ? 3.010 -4.615 4.773 1.00 97.31 73 ASP A C 1
ATOM 493 O O . ASP A 1 73 ? 3.198 -3.420 4.524 1.00 97.31 73 ASP A O 1
ATOM 497 N N . THR A 1 74 ? 3.435 -5.579 3.961 1.00 96.81 74 THR A N 1
ATOM 498 C CA . THR A 1 74 ? 4.151 -5.322 2.713 1.00 96.81 74 THR A CA 1
ATOM 499 C C . THR A 1 74 ? 3.537 -6.128 1.581 1.00 96.81 74 THR A C 1
ATOM 501 O O . THR A 1 74 ? 3.367 -7.339 1.693 1.00 96.81 74 THR A O 1
ATOM 504 N N . ILE A 1 75 ? 3.247 -5.456 0.469 1.00 96.25 75 ILE A N 1
ATOM 505 C CA . ILE A 1 75 ? 2.711 -6.061 -0.752 1.00 96.25 75 ILE A CA 1
ATOM 506 C C . ILE A 1 75 ? 3.785 -6.024 -1.837 1.00 96.25 75 ILE A C 1
ATOM 508 O O . ILE A 1 75 ? 4.409 -4.987 -2.063 1.00 96.25 75 ILE A O 1
ATOM 512 N N . GLY A 1 76 ? 3.991 -7.149 -2.520 1.00 95.38 76 GLY A N 1
ATOM 513 C CA . GLY A 1 76 ? 4.778 -7.208 -3.751 1.00 95.38 76 GLY A CA 1
ATOM 514 C C . GLY A 1 76 ? 3.891 -6.978 -4.970 1.00 95.38 76 GLY A C 1
ATOM 515 O O . GLY A 1 76 ? 2.792 -7.526 -5.037 1.00 95.38 76 GLY A O 1
ATOM 516 N N . PHE A 1 77 ? 4.369 -6.207 -5.944 1.00 94.56 77 PHE A N 1
ATOM 517 C CA . PHE A 1 77 ? 3.620 -5.909 -7.166 1.00 94.56 77 PHE A CA 1
ATOM 518 C C . PHE A 1 77 ? 4.309 -6.453 -8.417 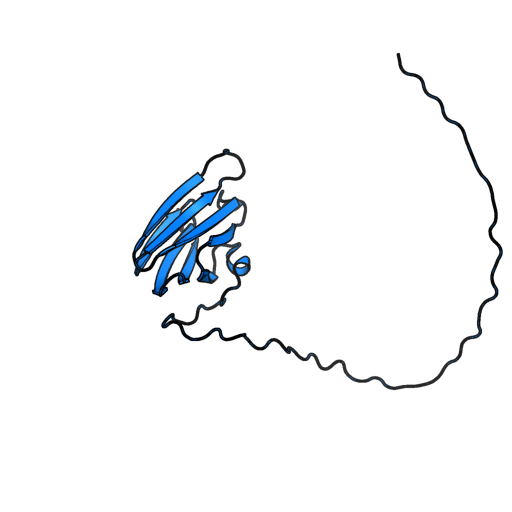1.00 94.56 77 PHE A C 1
ATOM 520 O O . PHE A 1 77 ? 5.513 -6.716 -8.448 1.00 94.56 77 PHE A O 1
ATOM 527 N N . ALA A 1 78 ? 3.522 -6.634 -9.477 1.00 93.62 78 ALA A N 1
ATOM 528 C CA . ALA A 1 78 ? 4.030 -7.042 -10.774 1.00 93.62 78 ALA A CA 1
ATOM 529 C C . ALA A 1 78 ? 4.999 -5.987 -11.354 1.00 93.62 78 ALA A C 1
ATOM 531 O O . ALA A 1 78 ? 4.705 -4.791 -11.276 1.00 93.62 78 ALA A O 1
ATOM 532 N N . PRO A 1 79 ? 6.084 -6.400 -12.042 1.00 91.31 79 PRO A N 1
ATOM 533 C CA . PRO A 1 79 ? 7.116 -5.489 -12.555 1.00 91.31 79 PRO A CA 1
ATOM 534 C C . PRO A 1 79 ? 6.596 -4.331 -13.417 1.00 91.31 79 PRO A C 1
ATOM 536 O O . PRO A 1 79 ? 7.186 -3.256 -13.436 1.00 91.31 79 PRO A O 1
ATOM 539 N N . ARG A 1 80 ? 5.457 -4.517 -14.096 1.00 91.50 80 ARG A N 1
ATOM 540 C CA . ARG A 1 80 ? 4.805 -3.489 -14.926 1.00 91.50 80 ARG A CA 1
ATOM 541 C C . ARG A 1 80 ? 4.427 -2.203 -14.181 1.00 91.50 80 ARG A C 1
ATOM 543 O O . ARG A 1 80 ? 4.215 -1.192 -14.834 1.00 91.50 80 ARG A O 1
ATOM 550 N N . PHE A 1 81 ? 4.309 -2.246 -12.853 1.00 90.81 81 PHE A N 1
ATOM 551 C CA . PHE A 1 81 ? 3.999 -1.070 -12.037 1.00 90.81 81 PHE A CA 1
ATOM 552 C C . PHE A 1 81 ? 5.253 -0.310 -11.587 1.00 90.81 81 PHE A C 1
ATOM 554 O O . PHE A 1 81 ? 5.129 0.694 -10.900 1.00 90.81 81 PHE A O 1
ATOM 561 N N . ALA A 1 82 ? 6.460 -0.795 -11.910 1.00 89.19 82 ALA A N 1
ATOM 562 C CA . ALA A 1 82 ? 7.739 -0.238 -11.450 1.00 89.19 82 ALA A CA 1
ATOM 563 C C . ALA A 1 82 ? 7.873 -0.097 -9.914 1.00 89.19 82 ALA A C 1
ATOM 565 O O . ALA A 1 82 ? 8.801 0.537 -9.422 1.00 89.19 82 ALA A O 1
ATOM 566 N N . VAL A 1 83 ? 6.976 -0.728 -9.151 1.00 88.69 83 VAL A N 1
ATOM 567 C CA . VAL A 1 83 ? 7.018 -0.854 -7.692 1.00 88.69 83 VAL A CA 1
ATOM 568 C C . VAL A 1 83 ? 7.366 -2.301 -7.384 1.00 88.69 83 VAL A C 1
ATOM 570 O O . VAL A 1 83 ? 6.630 -3.205 -7.767 1.00 88.69 83 VAL A O 1
ATOM 573 N N . GLY A 1 84 ? 8.492 -2.532 -6.714 1.00 88.62 84 GLY A N 1
ATOM 574 C CA . GLY A 1 84 ? 8.884 -3.878 -6.299 1.00 88.62 84 GLY A CA 1
ATOM 575 C C . GLY A 1 84 ? 8.060 -4.309 -5.093 1.00 88.62 84 GLY A C 1
ATOM 576 O O . GLY A 1 84 ? 7.344 -5.309 -5.128 1.00 88.62 84 GLY A O 1
ATOM 577 N N . THR A 1 85 ? 8.119 -3.498 -4.040 1.00 93.12 85 THR A N 1
ATOM 578 C CA . THR A 1 85 ? 7.352 -3.690 -2.810 1.00 93.12 85 THR A CA 1
ATOM 579 C C . THR A 1 85 ? 6.738 -2.379 -2.348 1.00 93.12 85 THR A C 1
ATOM 581 O O . THR A 1 85 ? 7.256 -1.297 -2.621 1.00 93.12 85 THR A O 1
ATOM 584 N N . MET A 1 86 ? 5.629 -2.471 -1.626 1.00 94.62 86 MET A N 1
ATOM 585 C CA . MET A 1 86 ? 5.012 -1.340 -0.953 1.00 94.62 86 MET A CA 1
ATOM 586 C C . MET A 1 86 ? 4.722 -1.713 0.488 1.00 94.62 86 MET A C 1
ATOM 588 O O . MET A 1 86 ? 4.026 -2.694 0.740 1.00 94.62 86 MET A O 1
ATOM 592 N N . ARG A 1 87 ? 5.273 -0.940 1.419 1.00 95.88 87 ARG A N 1
ATOM 593 C CA . ARG A 1 87 ? 5.059 -1.116 2.853 1.00 95.88 87 ARG A CA 1
ATOM 594 C C . ARG A 1 87 ? 4.006 -0.136 3.345 1.00 95.88 87 ARG A C 1
ATOM 596 O O . ARG A 1 87 ? 4.049 1.035 2.972 1.00 95.88 87 ARG A O 1
ATOM 603 N N . PHE A 1 88 ? 3.122 -0.599 4.215 1.00 96.19 88 PHE A N 1
ATOM 604 C CA . PHE A 1 88 ? 2.046 0.193 4.789 1.00 96.19 88 PHE A CA 1
ATOM 605 C C . PHE A 1 88 ? 2.281 0.412 6.280 1.00 96.19 88 PHE A C 1
ATOM 607 O O . PHE A 1 88 ? 2.582 -0.524 7.015 1.00 96.19 88 PHE A O 1
ATOM 614 N N . ALA A 1 89 ? 2.146 1.657 6.721 1.00 96.62 89 ALA A N 1
ATOM 615 C CA . ALA A 1 89 ? 2.072 2.028 8.127 1.00 96.62 89 ALA A CA 1
ATOM 616 C C . ALA A 1 89 ? 0.659 2.544 8.412 1.00 96.62 89 ALA A C 1
ATOM 618 O O . ALA A 1 89 ? 0.176 3.424 7.693 1.00 96.62 89 ALA A O 1
ATOM 619 N N . ILE A 1 90 ? -0.011 1.994 9.423 1.00 95.25 90 ILE A N 1
ATOM 620 C CA . ILE A 1 90 ? -1.425 2.268 9.711 1.00 95.25 90 ILE A CA 1
ATOM 621 C C . ILE A 1 90 ? -1.548 2.851 11.112 1.00 95.25 90 ILE A C 1
ATOM 623 O O . ILE A 1 90 ? -1.225 2.201 12.104 1.00 95.25 90 ILE A O 1
ATOM 627 N N . GLY A 1 91 ? -2.035 4.086 11.183 1.00 91.56 91 GLY A N 1
ATOM 628 C CA . GLY A 1 91 ? -2.390 4.756 12.428 1.00 91.56 91 GLY A CA 1
ATOM 629 C C . GLY A 1 91 ? -3.903 4.891 12.581 1.00 91.56 91 GLY A C 1
ATOM 630 O O . GLY A 1 91 ? -4.666 4.578 11.671 1.00 91.56 91 GLY A O 1
ATOM 631 N N . ALA A 1 92 ? -4.335 5.434 13.721 1.00 86.88 92 ALA A N 1
ATOM 632 C CA . ALA A 1 92 ? -5.755 5.560 14.058 1.00 86.88 92 ALA A CA 1
ATOM 633 C C . ALA A 1 92 ? -6.575 6.362 13.024 1.00 86.88 92 ALA A C 1
ATOM 635 O O . ALA A 1 92 ? -7.740 6.041 12.780 1.00 86.88 92 ALA A O 1
ATOM 636 N N . ASP A 1 93 ? -5.957 7.372 12.404 1.00 85.19 93 ASP A N 1
ATOM 637 C CA . ASP A 1 93 ? -6.638 8.348 11.542 1.00 85.19 93 ASP A CA 1
ATOM 638 C C . ASP A 1 93 ? -6.233 8.260 10.061 1.00 85.19 93 ASP A C 1
ATOM 640 O O . ASP A 1 93 ? -6.784 8.969 9.214 1.00 85.19 93 ASP A O 1
ATOM 644 N N . GLY A 1 94 ? -5.270 7.401 9.721 1.00 92.00 94 GLY A N 1
ATOM 645 C CA . GLY A 1 94 ? -4.688 7.393 8.386 1.00 92.00 94 GLY A CA 1
ATOM 646 C C . GLY A 1 94 ? -3.690 6.275 8.136 1.00 92.00 94 GLY A C 1
ATOM 647 O O . GLY A 1 94 ? -3.294 5.528 9.028 1.00 92.00 94 GLY A O 1
ATOM 648 N N . MET A 1 95 ? -3.267 6.194 6.884 1.00 94.69 95 MET A N 1
ATOM 649 C CA . MET A 1 95 ? -2.306 5.227 6.386 1.00 94.69 95 MET A CA 1
ATOM 650 C C . MET A 1 95 ? -1.206 5.954 5.622 1.00 94.69 95 MET A C 1
ATOM 652 O O . MET A 1 95 ? -1.456 6.923 4.908 1.00 94.69 95 MET A O 1
ATOM 656 N N . THR A 1 96 ? 0.017 5.460 5.749 1.00 96.06 96 THR A N 1
ATOM 657 C CA . THR A 1 96 ? 1.152 5.866 4.924 1.00 96.06 96 THR A CA 1
ATOM 658 C C . THR A 1 96 ? 1.641 4.668 4.132 1.00 96.06 96 THR A C 1
ATOM 660 O O . THR A 1 96 ? 1.877 3.609 4.707 1.00 96.06 96 THR A O 1
ATOM 663 N N . ALA A 1 97 ? 1.808 4.831 2.827 1.00 95.50 97 ALA A N 1
ATOM 664 C CA . ALA A 1 97 ? 2.362 3.818 1.951 1.00 95.50 97 ALA A CA 1
ATOM 665 C C . ALA A 1 97 ? 3.733 4.266 1.440 1.00 95.50 97 ALA A C 1
ATOM 667 O O . ALA A 1 97 ? 3.909 5.406 1.007 1.00 95.50 97 ALA A O 1
ATOM 668 N N . THR A 1 98 ? 4.696 3.353 1.485 1.00 95.25 98 THR A N 1
ATOM 669 C CA . THR A 1 98 ? 6.067 3.569 1.026 1.00 95.25 98 THR A CA 1
ATOM 670 C C . THR A 1 98 ? 6.386 2.549 -0.059 1.00 95.25 98 THR A C 1
ATOM 672 O O . THR A 1 98 ? 6.551 1.364 0.229 1.00 95.25 98 THR A O 1
ATOM 675 N N . ALA A 1 99 ? 6.464 3.005 -1.305 1.00 93.25 99 ALA A N 1
ATOM 676 C CA . ALA A 1 99 ? 6.839 2.215 -2.469 1.00 93.25 99 ALA A CA 1
ATOM 677 C C . ALA A 1 99 ? 8.365 2.154 -2.611 1.00 93.25 99 ALA A C 1
ATOM 679 O O . ALA A 1 99 ? 9.019 3.194 -2.629 1.00 93.25 99 ALA A O 1
ATOM 680 N N . GLY A 1 100 ? 8.923 0.954 -2.750 1.00 92.19 100 GLY A N 1
ATOM 681 C CA . GLY A 1 100 ? 10.323 0.717 -3.093 1.00 92.19 100 GLY A CA 1
ATOM 682 C C . GLY A 1 100 ? 10.488 0.396 -4.578 1.00 92.19 100 GLY A C 1
ATOM 683 O O . GLY A 1 100 ? 9.779 -0.461 -5.118 1.00 92.19 100 GLY A O 1
ATOM 684 N N . TYR A 1 101 ? 11.435 1.065 -5.235 1.00 88.62 101 TYR A N 1
ATOM 685 C CA . TYR A 1 101 ? 11.742 0.844 -6.648 1.00 88.62 101 TYR A CA 1
ATOM 686 C C . TYR A 1 101 ? 12.893 -0.152 -6.808 1.00 88.62 101 TYR A C 1
ATOM 688 O O . TYR A 1 101 ? 13.961 0.078 -6.236 1.00 88.62 101 TYR A O 1
ATOM 696 N N . PRO A 1 102 ? 12.715 -1.232 -7.590 1.00 79.50 102 PRO A N 1
ATOM 697 C CA . PRO A 1 102 ? 13.718 -2.288 -7.707 1.00 79.50 102 PRO A CA 1
ATOM 698 C C . PRO A 1 102 ? 15.027 -1.799 -8.348 1.00 79.50 102 PRO A C 1
ATOM 700 O O . PRO A 1 102 ? 16.096 -2.255 -7.952 1.00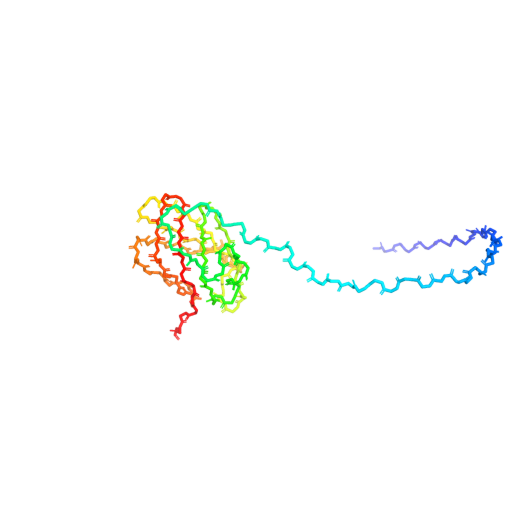 79.50 102 PRO A O 1
ATOM 703 N N . ASP A 1 103 ? 14.958 -0.835 -9.271 1.00 76.69 103 ASP A N 1
ATOM 704 C CA . ASP A 1 103 ? 16.100 -0.447 -10.114 1.00 76.69 103 ASP A CA 1
ATOM 705 C C . ASP A 1 103 ? 16.749 0.902 -9.749 1.00 76.69 103 ASP A C 1
ATOM 707 O O . ASP A 1 103 ? 17.796 1.250 -10.291 1.00 76.69 103 ASP A O 1
ATOM 711 N N . ALA A 1 104 ? 16.148 1.688 -8.846 1.00 69.62 104 ALA A N 1
ATOM 712 C CA . ALA A 1 104 ? 16.529 3.094 -8.640 1.00 69.62 104 ALA A CA 1
ATOM 713 C C . ALA A 1 104 ? 17.142 3.413 -7.263 1.00 69.62 104 ALA A C 1
ATOM 715 O O . ALA A 1 104 ? 17.498 4.562 -7.011 1.00 69.62 104 ALA A O 1
ATOM 716 N N . GLY A 1 105 ? 17.246 2.436 -6.350 1.00 66.44 105 GLY A N 1
ATOM 717 C CA . GLY A 1 105 ? 17.773 2.662 -4.993 1.00 66.44 105 GLY A CA 1
ATOM 718 C C . GLY A 1 105 ? 16.963 3.669 -4.159 1.00 66.44 105 GLY A C 1
ATOM 719 O O . GLY A 1 105 ? 17.472 4.211 -3.182 1.00 66.44 105 GLY A O 1
ATOM 720 N N . GLY A 1 106 ? 15.713 3.931 -4.553 1.00 80.12 106 GLY A N 1
ATOM 721 C CA . GLY A 1 106 ? 14.837 4.945 -3.971 1.00 80.12 106 GLY A CA 1
ATOM 722 C C . GLY A 1 106 ? 13.384 4.483 -3.887 1.00 80.12 106 GLY A C 1
ATOM 723 O O . GLY A 1 106 ? 13.063 3.318 -4.129 1.00 80.12 106 GLY A O 1
ATOM 724 N N . GLY A 1 107 ? 12.497 5.408 -3.533 1.00 87.94 107 GLY A N 1
ATOM 725 C CA . GLY A 1 107 ? 11.087 5.112 -3.332 1.00 87.94 107 GLY A CA 1
ATOM 726 C C . GLY A 1 107 ? 10.207 6.352 -3.343 1.00 87.94 107 GLY A C 1
ATOM 727 O O . GLY A 1 107 ? 10.694 7.478 -3.436 1.00 87.94 107 GLY A O 1
ATOM 728 N N . MET A 1 108 ? 8.903 6.134 -3.238 1.00 89.81 108 MET A N 1
ATOM 729 C CA . MET A 1 108 ? 7.912 7.190 -3.037 1.00 89.81 108 MET A CA 1
ATOM 730 C C . MET A 1 108 ? 7.129 6.898 -1.770 1.00 89.81 108 MET A C 1
ATOM 732 O O . MET A 1 108 ? 6.804 5.749 -1.487 1.00 89.81 108 MET A O 1
ATOM 736 N N . GLN A 1 109 ? 6.826 7.948 -1.019 1.00 93.19 109 GLN A N 1
ATOM 737 C CA . GLN A 1 109 ? 5.981 7.867 0.158 1.00 93.19 109 GLN A CA 1
ATOM 738 C C . GLN A 1 109 ? 4.761 8.757 -0.042 1.00 93.19 109 GLN A C 1
ATOM 740 O O . GLN A 1 109 ? 4.885 9.887 -0.515 1.00 93.19 109 GLN A O 1
ATOM 745 N N . SER A 1 110 ? 3.591 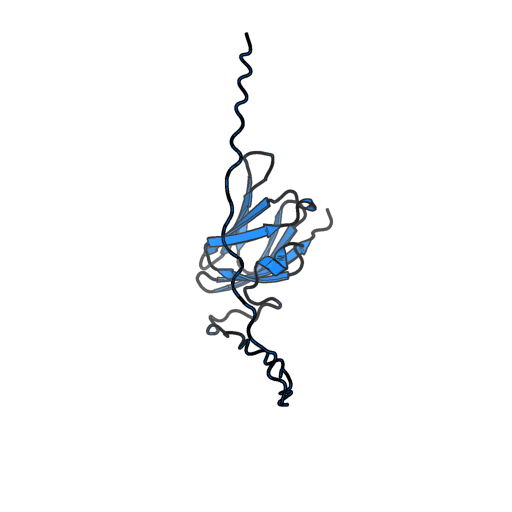8.247 0.323 1.00 94.00 110 SER A N 1
ATOM 746 C CA . SER A 1 110 ? 2.339 8.994 0.313 1.00 94.00 110 SER A CA 1
ATOM 747 C C . SER A 1 110 ? 1.517 8.639 1.543 1.00 94.00 110 SER A C 1
ATOM 749 O O . SER A 1 110 ? 1.580 7.511 2.033 1.00 94.00 110 SER A O 1
ATOM 751 N N . SER A 1 111 ? 0.765 9.600 2.064 1.00 93.56 111 SER A N 1
ATOM 752 C CA . SER A 1 111 ? -0.112 9.409 3.212 1.00 93.56 111 SER A CA 1
ATOM 753 C C . SER A 1 111 ? -1.521 9.874 2.889 1.00 93.56 111 SER A C 1
ATOM 755 O O . SER A 1 111 ? -1.733 10.822 2.133 1.00 93.56 111 SER A O 1
ATOM 757 N N . VAL A 1 112 ? -2.496 9.175 3.459 1.00 94.38 112 VAL A N 1
ATOM 758 C CA . VAL A 1 112 ? -3.910 9.440 3.239 1.00 94.38 112 VAL A CA 1
ATOM 759 C C . VAL A 1 112 ? -4.706 9.175 4.511 1.00 94.38 112 VAL A C 1
ATOM 761 O O . VAL A 1 112 ? -4.380 8.280 5.292 1.00 94.38 112 VAL A O 1
ATOM 764 N N . GLY A 1 113 ? -5.743 9.977 4.732 1.00 88.94 113 GLY A N 1
ATOM 765 C CA . GLY A 1 113 ? -6.695 9.767 5.820 1.00 88.94 113 GLY A CA 1
ATOM 766 C C . GLY A 1 113 ? -7.756 8.720 5.479 1.00 88.94 113 GLY A C 1
ATOM 767 O O . GLY A 1 113 ? -7.848 8.233 4.350 1.00 88.94 113 GLY A O 1
ATOM 768 N N . ARG A 1 114 ? -8.603 8.4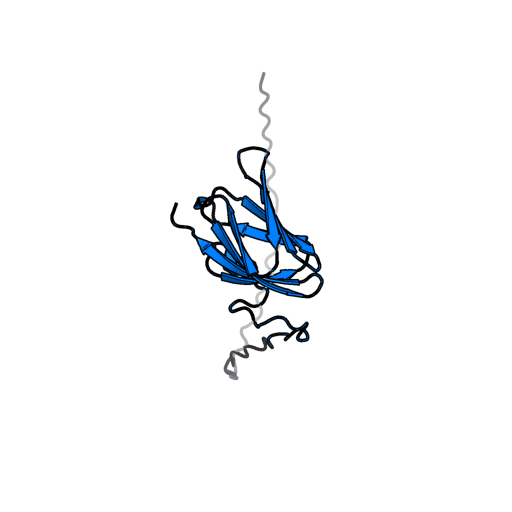02 6.461 1.00 87.12 114 ARG A N 1
ATOM 769 C CA . ARG A 1 114 ? -9.781 7.542 6.262 1.00 87.12 114 ARG A CA 1
ATOM 770 C C . ARG A 1 114 ? -10.658 8.060 5.108 1.00 87.12 114 ARG A C 1
ATOM 772 O O . ARG A 1 114 ? -10.999 9.240 5.082 1.00 87.12 114 ARG A O 1
ATOM 779 N N . GLY A 1 115 ? -11.050 7.172 4.191 1.00 86.81 115 GLY A N 1
ATOM 780 C CA . GLY A 1 115 ? -11.902 7.510 3.044 1.00 86.81 115 GLY A CA 1
ATOM 781 C C . GLY A 1 115 ? -11.181 8.226 1.900 1.00 86.81 115 GLY A C 1
ATOM 782 O O . GLY A 1 115 ? -11.828 8.618 0.932 1.00 86.81 115 GLY A O 1
ATOM 783 N N . GLY A 1 116 ? -9.869 8.449 2.009 1.00 92.75 116 GLY A N 1
ATOM 784 C CA . GLY A 1 116 ? -9.095 9.062 0.939 1.00 92.75 116 GLY A CA 1
ATOM 785 C C . GLY A 1 116 ? -8.498 8.042 -0.029 1.00 92.75 116 GLY A C 1
ATOM 786 O O . GLY A 1 116 ? -8.549 6.827 0.170 1.00 92.75 116 GLY A O 1
ATOM 787 N N . GLU A 1 117 ? -7.881 8.576 -1.076 1.00 94.25 117 GLU A N 1
ATOM 788 C CA . GLU A 1 117 ? -7.206 7.816 -2.118 1.00 94.25 117 GLU A CA 1
ATOM 789 C C . GLU A 1 117 ? -5.775 8.325 -2.320 1.00 94.25 117 GLU A C 1
ATOM 791 O O . GLU A 1 117 ? -5.501 9.519 -2.183 1.00 94.25 117 GLU A O 1
ATOM 796 N N . MET A 1 118 ? -4.873 7.422 -2.698 1.00 93.62 118 MET A N 1
ATOM 797 C CA . MET A 1 118 ? -3.561 7.766 -3.238 1.00 93.62 118 MET A CA 1
ATOM 798 C C . MET A 1 118 ? -3.282 6.994 -4.531 1.00 93.62 118 MET A C 1
ATOM 800 O O . MET A 1 118 ? -3.770 5.881 -4.727 1.00 93.62 118 MET A O 1
ATOM 804 N N . VAL A 1 119 ? -2.461 7.576 -5.406 1.00 92.88 119 VAL A N 1
ATOM 805 C CA . VAL A 1 119 ? -1.994 6.929 -6.637 1.00 92.88 119 VAL A CA 1
ATOM 806 C C . VAL A 1 119 ? -0.470 6.955 -6.675 1.00 92.88 119 VAL A C 1
ATOM 808 O O . VAL A 1 119 ? 0.138 8.010 -6.507 1.00 92.88 119 VAL A O 1
ATOM 811 N N . MET A 1 120 ? 0.151 5.800 -6.912 1.00 90.38 120 MET A N 1
ATOM 812 C CA . MET A 1 120 ? 1.602 5.647 -7.029 1.00 90.38 120 MET A CA 1
ATOM 813 C C . MET A 1 120 ? 1.940 4.712 -8.188 1.00 90.38 120 MET A C 1
ATOM 815 O O . MET A 1 120 ? 1.551 3.549 -8.181 1.00 90.38 120 MET A O 1
ATOM 819 N N . ASN A 1 121 ? 2.680 5.218 -9.179 1.00 89.00 121 ASN A N 1
ATOM 820 C CA . ASN A 1 121 ? 3.187 4.451 -10.330 1.00 89.00 121 ASN A CA 1
ATOM 821 C C . ASN A 1 121 ? 2.141 3.539 -10.999 1.00 89.00 121 ASN A C 1
ATOM 823 O O . ASN A 1 121 ? 2.367 2.351 -11.225 1.00 89.00 121 ASN A O 1
ATOM 827 N N . GLY A 1 122 ? 0.963 4.087 -11.304 1.00 90.06 122 GLY A N 1
ATOM 828 C CA . GLY A 1 122 ? -0.086 3.317 -11.974 1.00 90.06 122 GLY A CA 1
ATOM 829 C C . GLY A 1 122 ? -0.930 2.441 -11.037 1.00 90.06 122 GLY A C 1
ATOM 830 O O . GLY A 1 122 ? -1.766 1.685 -11.525 1.00 90.06 122 GLY A O 1
ATOM 831 N N . ILE A 1 123 ? -0.728 2.514 -9.717 1.00 94.06 123 ILE A N 1
ATOM 832 C CA . ILE A 1 123 ? -1.520 1.814 -8.697 1.00 94.06 123 ILE A CA 1
ATOM 833 C C . ILE A 1 123 ? -2.332 2.847 -7.916 1.00 94.06 123 ILE A C 1
ATOM 835 O O . ILE A 1 123 ? -1.763 3.739 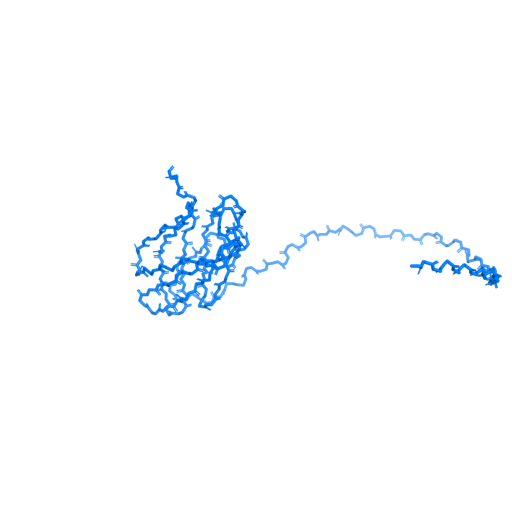-7.292 1.00 94.06 123 ILE A O 1
ATOM 839 N N . ARG A 1 124 ? -3.656 2.709 -7.927 1.00 95.38 124 ARG A N 1
ATOM 840 C CA . ARG A 1 124 ? -4.606 3.423 -7.072 1.00 95.38 124 ARG A CA 1
ATOM 841 C C . ARG A 1 124 ? -4.871 2.596 -5.820 1.00 95.38 124 ARG A C 1
ATOM 843 O O . ARG A 1 124 ? -5.102 1.391 -5.913 1.00 95.38 124 ARG A O 1
ATOM 850 N N . ILE A 1 125 ? -4.852 3.258 -4.671 1.00 95.62 125 ILE A N 1
ATOM 851 C CA . ILE A 1 125 ? -5.132 2.679 -3.359 1.00 95.62 125 ILE A CA 1
ATOM 852 C C . ILE A 1 125 ? -6.203 3.547 -2.716 1.00 95.62 125 ILE A C 1
ATOM 854 O O . ILE A 1 125 ? -5.955 4.715 -2.410 1.00 95.62 125 ILE A O 1
ATOM 858 N N . GLN A 1 126 ? -7.383 2.974 -2.535 1.00 95.81 126 GLN A N 1
ATOM 859 C CA . GLN A 1 126 ? -8.526 3.623 -1.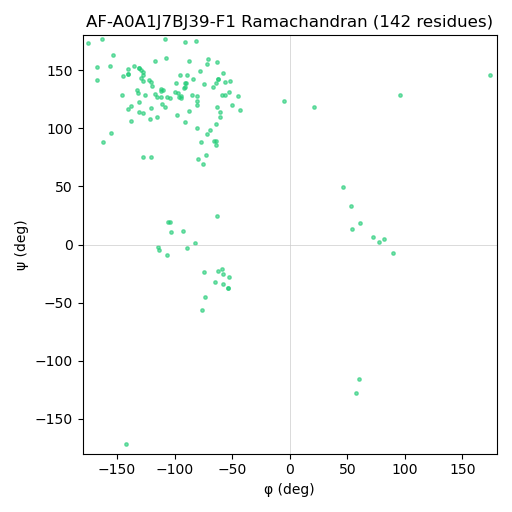916 1.00 95.81 126 GLN A CA 1
ATOM 860 C C . GLN A 1 126 ? -8.738 3.040 -0.522 1.00 95.81 126 GLN A C 1
ATOM 862 O O . GLN A 1 126 ? -8.792 1.823 -0.348 1.00 95.81 126 GLN A O 1
ATOM 867 N N . VAL A 1 127 ? -8.816 3.909 0.484 1.00 95.06 127 VAL A N 1
ATOM 868 C CA . VAL A 1 127 ? -9.006 3.492 1.873 1.00 95.06 127 VAL A CA 1
ATOM 869 C C . VAL A 1 127 ? -10.492 3.447 2.190 1.00 95.06 127 VAL A C 1
ATOM 871 O O . VAL A 1 127 ? -11.108 4.483 2.429 1.00 95.06 127 VAL A O 1
ATOM 874 N N . GLU A 1 128 ? -11.045 2.241 2.268 1.00 93.75 128 GLU A N 1
ATOM 875 C CA . GLU A 1 128 ? -12.456 2.020 2.596 1.00 93.75 128 GLU A CA 1
ATOM 876 C C . GLU A 1 128 ? -12.727 2.280 4.081 1.00 93.75 128 GLU A C 1
ATOM 878 O O . GLU A 1 128 ? -13.677 2.966 4.459 1.00 93.75 128 GLU A O 1
ATOM 883 N N . ALA A 1 129 ? -11.861 1.761 4.954 1.00 93.00 129 ALA A N 1
ATOM 884 C CA . ALA A 1 129 ? -12.001 1.925 6.395 1.00 93.00 129 ALA A CA 1
ATOM 885 C C . ALA A 1 129 ? -10.662 1.778 7.122 1.00 93.00 129 ALA A C 1
ATOM 887 O O . ALA A 1 129 ? -9.768 1.071 6.667 1.00 93.00 129 ALA A O 1
ATOM 888 N N . ILE A 1 130 ? -10.556 2.411 8.292 1.00 92.44 130 ILE A N 1
ATOM 889 C CA . ILE A 1 130 ? -9.421 2.288 9.218 1.00 92.44 130 ILE A CA 1
ATOM 890 C C . ILE A 1 130 ? -9.976 2.064 10.621 1.00 92.44 130 ILE A C 1
ATOM 892 O O . ILE A 1 130 ? -10.855 2.818 11.044 1.00 92.44 130 ILE A O 1
ATOM 896 N N . ALA A 1 131 ? -9.440 1.093 11.353 1.00 91.38 131 ALA A N 1
ATOM 897 C CA . ALA A 1 131 ? -9.722 0.874 12.765 1.00 91.38 131 ALA A CA 1
ATOM 898 C C . ALA A 1 131 ? -8.436 0.476 13.497 1.00 91.38 131 ALA A C 1
ATOM 900 O O . ALA A 1 131 ? -7.841 -0.566 13.217 1.00 91.38 131 ALA A O 1
ATOM 901 N N . GLY A 1 132 ? -8.002 1.316 14.440 1.00 90.00 132 GLY A N 1
ATOM 902 C CA . GLY A 1 132 ? -6.768 1.090 15.191 1.00 90.00 132 GLY A CA 1
ATOM 903 C C . GLY A 1 132 ? -5.548 1.032 14.270 1.00 90.00 132 GLY A C 1
ATOM 904 O O . GLY A 1 132 ? -5.215 2.022 13.628 1.00 90.00 132 GLY A O 1
ATOM 905 N N . SER A 1 133 ? -4.895 -0.127 14.219 1.00 92.31 133 SER A N 1
ATOM 906 C CA . SER A 1 133 ? -3.714 -0.416 13.393 1.00 92.31 133 SER A CA 1
ATOM 907 C C . SER A 1 133 ? -4.032 -1.273 12.161 1.00 92.31 133 SER A C 1
ATOM 909 O O . SER A 1 133 ? -3.140 -1.908 11.599 1.00 92.31 133 SER A O 1
ATOM 911 N N . ALA A 1 134 ? -5.301 -1.328 11.751 1.00 93.44 134 ALA A N 1
ATOM 912 C CA . ALA A 1 134 ? -5.743 -2.072 10.580 1.00 93.44 134 ALA A CA 1
ATOM 913 C C . ALA A 1 134 ? -6.599 -1.209 9.647 1.00 93.44 134 ALA A C 1
ATOM 915 O O . ALA A 1 134 ? -7.319 -0.308 10.083 1.00 93.44 134 ALA A O 1
ATOM 916 N N . ALA A 1 135 ? -6.545 -1.506 8.352 1.00 94.75 135 ALA A N 1
ATOM 917 C CA . ALA A 1 135 ? -7.335 -0.832 7.331 1.00 94.75 135 ALA A CA 1
ATOM 918 C C . ALA A 1 135 ? -7.837 -1.821 6.284 1.00 94.75 135 ALA A C 1
ATOM 920 O O . ALA A 1 135 ? -7.186 -2.825 6.015 1.00 94.75 135 ALA A O 1
ATOM 921 N N . VAL A 1 136 ? -8.979 -1.524 5.676 1.00 95.38 136 VAL A N 1
ATOM 922 C CA . VAL A 1 136 ? -9.446 -2.210 4.467 1.00 95.38 136 VAL A CA 1
ATOM 923 C C . VAL A 1 136 ? -9.207 -1.276 3.299 1.00 95.38 136 VAL A C 1
ATOM 925 O O . VAL A 1 136 ? -9.615 -0.112 3.348 1.00 95.38 136 VAL A O 1
ATOM 928 N N . VAL A 1 137 ? -8.510 -1.775 2.283 1.00 96.00 137 VAL A N 1
ATOM 929 C CA . VAL A 1 137 ? -8.155 -1.000 1.098 1.00 96.00 137 VAL A CA 1
ATOM 930 C C . VAL A 1 137 ? -8.572 -1.727 -0.167 1.00 96.00 137 VAL A C 1
ATOM 932 O O . VAL A 1 137 ? -8.399 -2.942 -0.281 1.00 96.00 137 VAL A O 1
ATOM 935 N N . GLU A 1 138 ? -9.068 -0.965 -1.134 1.00 96.62 138 GLU A N 1
ATOM 936 C CA . GLU A 1 138 ? -9.199 -1.408 -2.515 1.00 96.62 138 GLU A CA 1
ATOM 937 C C . GLU A 1 138 ? -7.959 -0.963 -3.295 1.00 96.62 138 GLU A C 1
ATOM 939 O O . GLU A 1 138 ? -7.573 0.209 -3.282 1.00 96.62 138 GLU A O 1
ATOM 944 N N . ILE A 1 139 ? -7.324 -1.907 -3.987 1.00 96.44 139 ILE A N 1
ATOM 945 C CA . ILE A 1 139 ? -6.176 -1.649 -4.850 1.00 96.44 139 ILE A CA 1
ATOM 946 C C . ILE A 1 139 ? -6.578 -1.964 -6.288 1.00 96.44 139 ILE A C 1
ATOM 948 O O . ILE A 1 139 ? -7.054 -3.062 -6.593 1.00 96.44 139 ILE A O 1
ATOM 952 N N . SER A 1 140 ? -6.363 -0.991 -7.176 1.00 96.62 140 SER A N 1
ATOM 953 C CA . SER A 1 140 ? -6.698 -1.055 -8.602 1.00 96.62 140 SER A CA 1
ATOM 954 C C . SER A 1 140 ? -5.591 -0.407 -9.457 1.00 96.62 140 SER A C 1
ATOM 956 O O . SER A 1 140 ? -4.992 0.575 -9.032 1.00 96.62 140 SER A O 1
ATOM 958 N N . PRO A 1 141 ? -5.287 -0.872 -10.687 1.00 95.12 141 PRO A N 1
ATOM 959 C CA . PRO A 1 141 ? -4.526 -0.064 -11.620 1.00 95.12 141 PRO A CA 1
ATOM 960 C C . PRO A 1 141 ? -5.225 1.254 -11.908 1.00 95.12 141 PRO A C 1
ATOM 962 O O . PRO A 1 141 ? -6.391 1.249 -12.317 1.00 95.12 141 PRO A O 1
ATOM 965 N N . SER A 1 142 ? -4.496 2.355 -11.763 1.00 90.50 142 SER A N 1
ATOM 966 C CA . SER A 1 142 ? -4.875 3.631 -12.345 1.00 90.50 142 SER A CA 1
ATOM 967 C C . SER A 1 142 ? -4.473 3.620 -13.816 1.00 90.50 142 SER A C 1
ATOM 969 O O . SER A 1 142 ? -3.308 3.397 -14.142 1.00 90.50 142 SER A O 1
ATOM 971 N N . SER A 1 143 ? -5.426 3.856 -14.712 1.00 68.31 143 SER A N 1
ATOM 972 C CA . SER A 1 143 ? -5.116 4.232 -16.089 1.00 68.31 143 SER A CA 1
ATOM 973 C C . SER A 1 143 ? -4.398 5.578 -16.050 1.00 68.31 143 SER A C 1
ATOM 975 O O . SER A 1 143 ? -5.033 6.594 -15.763 1.00 68.31 143 SER A O 1
ATOM 977 N N . THR A 1 144 ? -3.083 5.556 -16.228 1.00 52.78 144 THR A N 1
ATOM 978 C CA . THR A 1 144 ? -2.283 6.761 -16.454 1.00 52.78 144 THR A CA 1
ATOM 979 C C . THR A 1 144 ? -2.512 7.278 -17.866 1.00 52.78 144 THR A C 1
ATOM 981 O O . THR A 1 144 ? -2.640 6.428 -18.780 1.00 52.78 144 THR A O 1
#

pLDDT: mean 79.45, std 19.2, range [40.66, 97.5]

Organism: NCBI:txid1428644

Sequence (144 aa):
MAVLAGCAGTHTDLPTRPLPPPSSSTSDGGSPDPSPSGSPSGSPSDGLPPARNGSDLSACYNARCEVRLADGDTIGFAPRFAVGTMRFAIGADGMTATAGYPDAGGGMQSSVGRGGEMVMNGIRIQVEAIAGSAAVVEISPSST

Mean predicted aligned error: 15.26 Å

Nearest PDB structures (foldseek):
  5xna-assembly1_B  TM=5.061E-01  e=2.760E+00  Ramazzottius varieornatus
  7krj-assembly1_C  TM=3.618E-01  e=9.656E-01  Homo sapiens
  1c9u-assembly1_A  TM=3.057E-01  e=5.662E+00  Acinetobacter calcoaceticus

Foldseek 3Di:
DDDDDDDDDDDDDDDDDDDDDDDDDDDDPDDPPPPPPPDPPPDDPLVADAWPVEAPLAVCQDQAGKYKDFAQDKHAHDCLLQFGIWTWHAAAFWIKIWTDGPPPRGIDIDIDGAQDWDDHSQKIWGWPGGGGRMTIIRIDGDPD

Solvent-accessible surface area (backbone atoms only — not comparable to full-atom values): 8816 Å² total; per-residue (Å²): 138,89,82,90,80,87,82,88,86,89,86,77,91,79,81,90,75,84,82,80,82,89,84,81,86,79,90,81,87,74,75,83,74,85,73,84,85,64,76,79,82,76,69,77,78,70,81,56,75,90,34,88,47,39,68,49,51,72,58,33,27,78,31,62,36,26,28,43,45,46,54,69,39,70,36,51,40,42,73,91,41,62,30,42,36,36,37,32,42,39,44,68,64,32,39,34,42,38,34,35,30,79,89,70,88,45,68,51,75,51,72,37,44,67,67,33,68,51,75,57,64,49,35,30,41,34,32,73,37,58,40,54,44,32,32,31,34,42,32,35,65,40,89,122

Radius of gyration: 27.24 Å; Cα contacts (8 Å, |Δi|>4): 258; chains: 1; bounding box: 66×71×32 Å